Protein AF-A0A5N6XQM0-F1 (afdb_monomer)

Organism: NCBI:txid656916

Nearest PDB structures (foldseek):
  5wbv-assembly1_A  TM=8.945E-01  e=8.914E-06  Homo sapiens
  8t68-assembly1_A  TM=8.450E-01  e=5.596E-06  Homo sapiens
  8t9f-assembly1_K  TM=9.132E-01  e=2.262E-05  Homo sapiens
  8t9h-assembly1_K  TM=9.023E-01  e=4.546E-05  Homo sapiens
  4bup-assembly1_A  TM=8.937E-01  e=4.289E-05  Mus musculus

pLDDT: mean 79.36, std 18.35, range [30.22, 96.62]

Sequence (175 aa):
MPSSKARDSPSVERRDRLTLAKLASYDDVATDALVDRAYFWTNTRKNRTKYIPVRGVHEDDVARTLLHEVIVAKDSAQAEKQLLAMSGMKKYLAKLPNDREKEWFRRHLRKYIQMYLPDSPFEVTTTNRYTITEHEAAICARKFIKQGQEIKYLSGTLSKKNAVILSRSRSLCQP

Secondary structure (DSSP, 8-state):
-PPP---PPPPHHHHTS--HHHHHHHHHHHIIIIITTTT-SSPPPPSSTT----TT--HHHHHHHIIIIIIIS--HHHHHHHHHHSHHHHHHHHHSSSHHHHHHHHHHHHHHHHHTSTT-SEEEEEE-SS-SS-PEEEEEESS---TT---TT---EEETTEEE-S---------

Radius of gyration: 19.05 Å; Cα contacts (8 Å, |Δi|>4): 196; chains: 1; bounding box: 64×54×42 Å

Structure (mmCIF, N/CA/C/O backbone):
data_AF-A0A5N6XQM0-F1
#
_entry.id   AF-A0A5N6XQM0-F1
#
loop_
_atom_site.group_PDB
_atom_site.id
_atom_site.type_symbol
_atom_site.label_atom_id
_atom_site.label_alt_id
_atom_site.label_comp_id
_atom_site.label_asym_id
_atom_site.label_entity_id
_atom_site.label_seq_id
_atom_site.pdbx_PDB_ins_code
_atom_site.Cartn_x
_atom_site.Cartn_y
_atom_site.Cartn_z
_atom_site.occupancy
_atom_site.B_iso_or_equiv
_atom_site.auth_seq_id
_atom_site.auth_comp_id
_atom_site.auth_asym_id
_atom_site.auth_atom_id
_atom_site.pdbx_PDB_model_num
ATOM 1 N N . MET A 1 1 ? 44.899 37.227 -7.332 1.00 44.97 1 MET A N 1
ATOM 2 C CA . MET A 1 1 ? 43.650 36.679 -7.907 1.00 44.97 1 MET A CA 1
ATOM 3 C C . MET A 1 1 ? 43.358 35.341 -7.232 1.00 44.97 1 MET A C 1
ATOM 5 O O . MET A 1 1 ? 44.137 34.421 -7.456 1.00 44.97 1 MET A O 1
ATOM 9 N N . PRO A 1 2 ? 42.351 35.201 -6.352 1.00 41.28 2 PRO A N 1
ATOM 10 C CA . PRO A 1 2 ? 42.062 33.907 -5.745 1.00 41.28 2 PRO A CA 1
ATOM 11 C C . PRO A 1 2 ? 41.276 33.031 -6.731 1.00 41.28 2 PRO A C 1
ATOM 13 O O . PRO A 1 2 ? 40.253 33.440 -7.276 1.00 41.28 2 PRO A O 1
ATOM 16 N N . SER A 1 3 ? 41.812 31.835 -6.971 1.00 42.94 3 SER A N 1
ATOM 17 C CA . SER A 1 3 ? 41.293 30.812 -7.880 1.00 42.94 3 SER A CA 1
ATOM 18 C C . SER A 1 3 ? 39.883 30.363 -7.478 1.00 42.94 3 SER A C 1
ATOM 20 O O . SER A 1 3 ? 39.605 30.087 -6.308 1.00 42.94 3 SER A O 1
ATOM 22 N N . SER A 1 4 ? 38.980 30.310 -8.455 1.00 48.19 4 SER A N 1
ATOM 23 C CA . SER A 1 4 ? 37.582 29.915 -8.300 1.00 48.19 4 SER A CA 1
ATOM 24 C C . SER A 1 4 ? 37.465 28.461 -7.833 1.00 48.19 4 SER A C 1
ATOM 26 O O . SER A 1 4 ? 37.839 27.542 -8.562 1.00 48.19 4 SER A O 1
ATOM 28 N N . LYS A 1 5 ? 36.897 28.237 -6.640 1.00 45.12 5 LYS A N 1
ATOM 29 C CA . LYS A 1 5 ? 36.540 26.898 -6.148 1.00 45.12 5 LYS A CA 1
ATOM 30 C C . LYS A 1 5 ? 35.581 26.217 -7.130 1.00 45.12 5 LYS A C 1
ATOM 32 O O . LYS A 1 5 ? 34.445 26.663 -7.302 1.00 45.12 5 LYS A O 1
ATOM 37 N N . ALA A 1 6 ? 36.032 25.123 -7.740 1.00 50.06 6 ALA A N 1
ATOM 38 C CA . ALA A 1 6 ? 35.183 24.207 -8.487 1.00 50.06 6 ALA A CA 1
ATOM 39 C C . ALA A 1 6 ? 34.055 23.702 -7.572 1.00 50.06 6 ALA A C 1
ATOM 41 O O . ALA A 1 6 ? 34.292 23.287 -6.436 1.00 50.06 6 ALA A O 1
ATOM 42 N N . ARG A 1 7 ? 32.810 23.795 -8.049 1.00 49.44 7 ARG A N 1
ATOM 43 C CA . ARG A 1 7 ? 31.634 23.289 -7.338 1.00 49.44 7 ARG A CA 1
ATOM 44 C C . ARG A 1 7 ? 31.724 21.770 -7.284 1.00 49.44 7 ARG A C 1
ATOM 46 O O . ARG A 1 7 ? 31.574 21.103 -8.304 1.00 49.44 7 ARG A O 1
ATOM 53 N N . ASP A 1 8 ? 31.973 21.262 -6.088 1.00 46.94 8 ASP A N 1
ATOM 54 C CA . ASP A 1 8 ? 32.040 19.838 -5.799 1.00 46.94 8 ASP A CA 1
ATOM 55 C C . ASP A 1 8 ? 30.717 19.166 -6.200 1.00 46.94 8 ASP A C 1
ATOM 57 O O . ASP A 1 8 ? 29.626 19.569 -5.773 1.00 46.94 8 ASP A O 1
ATOM 61 N N . SER A 1 9 ? 30.800 18.181 -7.092 1.00 51.16 9 SER A N 1
ATOM 62 C CA . SER A 1 9 ? 29.630 17.428 -7.545 1.00 51.16 9 SER A CA 1
ATOM 63 C C . SER A 1 9 ? 29.071 16.641 -6.357 1.00 51.16 9 SER A C 1
ATOM 65 O O . SER A 1 9 ? 29.847 16.049 -5.609 1.00 51.16 9 SER A O 1
ATOM 67 N N . PRO A 1 10 ? 27.745 16.595 -6.129 1.00 44.81 10 PRO A N 1
ATOM 68 C CA . PRO A 1 10 ? 27.216 15.884 -4.973 1.00 44.81 10 PRO A CA 1
ATOM 69 C C . PRO A 1 10 ? 27.603 14.402 -5.053 1.00 44.81 10 PRO A C 1
ATOM 71 O O . PRO A 1 10 ? 27.337 13.747 -6.063 1.00 44.81 10 PRO A O 1
ATOM 74 N N . SER A 1 11 ? 28.216 13.901 -3.975 1.00 50.12 11 SER A N 1
ATOM 75 C CA . SER A 1 11 ? 28.640 12.508 -3.821 1.00 50.12 11 SER A CA 1
ATOM 76 C C . SER A 1 11 ? 27.513 11.529 -4.170 1.00 50.12 11 SER A C 1
ATOM 78 O O . SER A 1 11 ? 26.332 11.810 -3.941 1.00 50.12 11 SER A O 1
ATOM 80 N N . VAL A 1 12 ? 27.878 10.368 -4.721 1.00 52.91 12 VAL A N 1
ATOM 81 C CA . VAL A 1 12 ? 26.955 9.305 -5.168 1.00 52.91 12 VAL A CA 1
ATOM 82 C C . VAL A 1 12 ? 25.914 8.967 -4.089 1.00 52.91 12 VAL A C 1
ATOM 84 O O . VAL A 1 12 ? 24.730 8.845 -4.389 1.00 52.91 12 VAL A O 1
ATOM 87 N N . GLU A 1 13 ? 26.301 8.992 -2.813 1.00 49.50 13 GLU A N 1
ATOM 88 C CA . GLU A 1 13 ? 25.409 8.777 -1.665 1.00 49.50 13 GLU A CA 1
ATOM 89 C C . GLU A 1 13 ? 24.274 9.808 -1.512 1.00 49.50 13 GLU A C 1
ATOM 91 O O . GLU A 1 13 ? 23.204 9.485 -0.990 1.00 49.50 13 GLU A O 1
ATOM 96 N N . ARG A 1 14 ? 24.461 11.060 -1.960 1.00 49.44 14 ARG A N 1
ATOM 97 C CA . ARG A 1 14 ? 23.393 12.078 -1.936 1.00 49.44 14 ARG A CA 1
ATOM 98 C C . ARG A 1 14 ? 22.364 11.859 -3.042 1.00 49.44 14 ARG A C 1
ATOM 100 O O . ARG A 1 14 ? 21.207 12.229 -2.845 1.00 49.44 14 ARG A O 1
ATOM 107 N N . ARG A 1 15 ? 22.762 11.265 -4.174 1.00 51.53 15 ARG A N 1
ATOM 108 C CA . ARG A 1 15 ? 21.846 10.867 -5.264 1.00 51.53 15 ARG A CA 1
ATOM 109 C C . ARG A 1 15 ? 21.005 9.644 -4.885 1.00 51.53 15 ARG A C 1
ATOM 111 O O . ARG A 1 15 ? 19.888 9.490 -5.373 1.00 51.53 15 ARG A O 1
ATOM 118 N N . ASP A 1 16 ? 21.509 8.853 -3.946 1.00 57.16 16 ASP A N 1
ATOM 119 C CA . ASP A 1 16 ? 20.965 7.565 -3.519 1.00 57.16 16 ASP A CA 1
ATOM 120 C C . ASP A 1 16 ? 20.037 7.648 -2.292 1.00 57.16 16 ASP A C 1
ATOM 122 O O . ASP A 1 16 ? 19.821 6.676 -1.567 1.00 57.16 16 ASP A O 1
ATOM 126 N N . ARG A 1 17 ? 19.462 8.827 -2.031 1.00 67.56 17 ARG A N 1
ATOM 127 C CA . ARG A 1 17 ? 18.405 9.013 -1.026 1.00 67.56 17 ARG A CA 1
ATOM 128 C C . ARG A 1 17 ? 17.031 8.945 -1.683 1.00 67.56 17 ARG A C 1
ATOM 130 O O . ARG A 1 17 ? 16.846 9.445 -2.791 1.00 67.56 17 ARG A O 1
ATOM 137 N N . LEU A 1 18 ? 16.050 8.382 -0.972 1.00 74.31 18 LEU A N 1
ATOM 138 C CA . LEU A 1 18 ? 14.650 8.390 -1.397 1.00 74.31 18 LEU A CA 1
ATOM 139 C C . LEU A 1 18 ? 14.152 9.840 -1.504 1.00 74.31 18 LEU A C 1
ATOM 141 O O . LEU A 1 18 ? 13.846 10.497 -0.503 1.00 74.31 18 LEU A O 1
ATOM 145 N N . THR A 1 19 ? 14.120 10.354 -2.731 1.00 83.06 19 THR A N 1
ATOM 146 C CA . THR A 1 19 ? 13.648 11.706 -3.022 1.00 83.06 19 THR A CA 1
ATOM 147 C C . THR A 1 19 ? 12.125 11.760 -2.961 1.00 83.06 19 THR A C 1
ATOM 149 O O . THR A 1 19 ? 11.447 10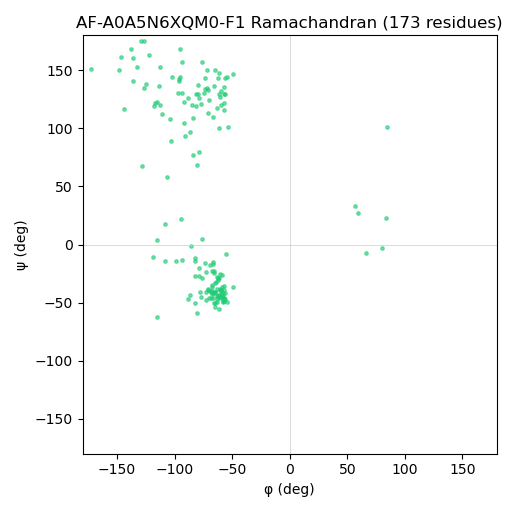.751 -3.157 1.00 83.06 19 THR A O 1
ATOM 152 N N . LEU A 1 20 ? 11.575 12.955 -2.735 1.00 81.25 20 LEU A N 1
ATOM 153 C CA . LEU A 1 20 ? 10.126 13.174 -2.732 1.00 81.25 20 LEU A CA 1
ATOM 154 C C . LEU A 1 20 ? 9.480 12.727 -4.052 1.00 81.25 20 LEU A C 1
ATOM 156 O O . LEU A 1 20 ? 8.447 12.076 -4.039 1.00 81.25 20 LEU A O 1
ATOM 160 N N . ALA A 1 21 ? 10.125 13.017 -5.185 1.00 83.50 21 AL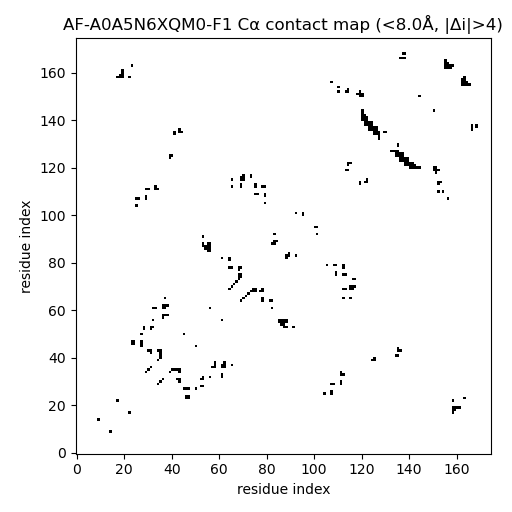A A N 1
ATOM 161 C CA . ALA A 1 21 ? 9.621 12.639 -6.503 1.00 83.50 21 ALA A CA 1
ATOM 162 C C . ALA A 1 21 ? 9.577 11.115 -6.722 1.00 83.50 21 ALA A C 1
ATOM 164 O O . ALA A 1 21 ? 8.688 10.623 -7.420 1.00 83.50 21 ALA A O 1
ATOM 165 N N . LYS A 1 22 ? 10.526 10.371 -6.132 1.00 86.06 22 LYS A N 1
ATOM 166 C CA . LYS A 1 22 ? 10.529 8.901 -6.154 1.00 86.06 22 LYS A CA 1
ATOM 167 C C . LYS A 1 22 ? 9.443 8.348 -5.239 1.00 86.06 22 LYS A C 1
ATOM 169 O O . LYS A 1 22 ? 8.654 7.531 -5.689 1.00 86.06 22 LYS A O 1
ATOM 174 N N . LEU A 1 23 ? 9.344 8.856 -4.008 1.00 86.94 23 LEU A N 1
ATOM 175 C CA . LEU A 1 23 ? 8.298 8.445 -3.071 1.00 86.94 23 LEU A CA 1
ATOM 176 C C . LEU A 1 23 ? 6.897 8.685 -3.648 1.00 86.94 23 LEU A C 1
ATOM 178 O O . LEU A 1 23 ? 6.113 7.751 -3.694 1.00 86.94 23 LEU A O 1
ATOM 182 N N . ALA A 1 24 ? 6.628 9.882 -4.174 1.00 86.62 24 ALA A N 1
ATOM 183 C CA . ALA A 1 24 ? 5.368 10.201 -4.844 1.00 86.62 24 ALA A CA 1
ATOM 184 C C . ALA A 1 24 ? 5.076 9.251 -6.017 1.00 86.62 24 ALA A C 1
ATOM 186 O O . ALA A 1 24 ? 3.949 8.819 -6.199 1.00 86.62 24 ALA A O 1
ATOM 187 N N . SER A 1 25 ? 6.100 8.874 -6.792 1.00 88.06 25 SER A N 1
ATOM 188 C CA . SER A 1 25 ? 5.928 7.894 -7.868 1.00 88.06 25 SER A CA 1
ATOM 189 C C . SER A 1 25 ? 5.543 6.510 -7.374 1.00 88.06 25 SER A C 1
ATOM 191 O O . SER A 1 25 ? 4.795 5.822 -8.058 1.00 88.06 25 SER A O 1
ATOM 193 N N . TYR A 1 26 ? 6.158 6.062 -6.282 1.00 90.62 26 TYR A N 1
ATOM 194 C CA . TYR A 1 26 ? 5.924 4.734 -5.726 1.00 90.62 26 TYR A CA 1
ATOM 195 C C . TYR A 1 26 ? 4.536 4.670 -5.099 1.00 90.62 26 TYR A C 1
ATOM 197 O O . TYR A 1 26 ? 3.852 3.666 -5.252 1.00 90.62 26 TYR A O 1
ATOM 205 N N . ASP A 1 27 ? 4.134 5.758 -4.450 1.00 89.69 27 ASP A N 1
ATOM 206 C CA . ASP A 1 27 ? 2.824 5.957 -3.840 1.00 89.69 27 ASP A CA 1
ATOM 207 C C . ASP A 1 27 ? 1.702 5.932 -4.888 1.00 89.69 27 ASP A C 1
ATOM 209 O O . ASP A 1 27 ? 0.765 5.146 -4.768 1.00 89.69 27 ASP A O 1
ATOM 213 N N . ASP A 1 28 ? 1.854 6.693 -5.979 1.00 89.44 28 ASP A N 1
ATOM 214 C CA . ASP A 1 28 ? 0.877 6.731 -7.076 1.00 89.44 28 ASP A CA 1
ATOM 215 C C . ASP A 1 28 ? 0.659 5.343 -7.699 1.00 89.44 28 ASP A C 1
ATOM 217 O O . ASP A 1 28 ? -0.474 4.951 -7.966 1.00 89.44 28 ASP A O 1
ATOM 221 N N . VAL A 1 29 ? 1.746 4.587 -7.895 1.00 90.94 29 VAL A N 1
ATOM 222 C CA . VAL A 1 29 ? 1.701 3.234 -8.470 1.00 90.94 29 VAL A CA 1
ATOM 223 C C . VAL A 1 29 ? 1.122 2.219 -7.492 1.00 90.94 29 VAL A C 1
ATOM 225 O O . VAL A 1 29 ? 0.352 1.355 -7.898 1.00 90.94 29 VAL A O 1
ATOM 228 N N . ALA A 1 30 ? 1.477 2.295 -6.209 1.00 91.12 30 ALA A N 1
ATOM 229 C CA . ALA A 1 30 ? 0.952 1.374 -5.207 1.00 91.12 30 ALA A CA 1
ATOM 230 C C . ALA A 1 30 ? -0.553 1.589 -4.982 1.00 91.12 30 ALA A C 1
ATOM 232 O O . ALA A 1 30 ? -1.304 0.619 -4.926 1.00 91.12 30 ALA A O 1
ATOM 233 N N . THR A 1 31 ? -0.999 2.845 -4.914 1.00 89.12 31 THR A N 1
ATOM 234 C CA . THR A 1 31 ? -2.423 3.188 -4.779 1.00 89.12 31 THR A CA 1
ATOM 235 C C . THR A 1 31 ? -3.226 2.818 -6.022 1.00 89.12 31 THR A C 1
ATOM 237 O O . THR A 1 31 ? -4.312 2.274 -5.885 1.00 89.12 31 THR A O 1
ATOM 240 N N . ASP A 1 32 ? -2.680 3.020 -7.223 1.00 88.50 32 ASP A N 1
ATOM 241 C CA . ASP A 1 32 ? -3.316 2.600 -8.482 1.00 88.50 32 ASP A CA 1
ATOM 242 C C . ASP A 1 32 ? -3.385 1.077 -8.637 1.00 88.50 32 ASP A C 1
ATOM 244 O O . ASP A 1 32 ? -4.344 0.564 -9.192 1.00 88.50 32 ASP A O 1
ATOM 248 N N . ALA A 1 33 ? -2.389 0.333 -8.153 1.00 87.25 33 ALA A N 1
ATOM 249 C CA . ALA A 1 33 ? -2.376 -1.125 -8.269 1.00 87.25 33 ALA A CA 1
ATOM 250 C C . ALA A 1 33 ? -3.210 -1.836 -7.193 1.00 87.25 33 ALA A C 1
ATOM 252 O O . ALA A 1 33 ? -3.643 -2.962 -7.421 1.00 87.25 33 ALA A O 1
ATOM 253 N N . LEU A 1 34 ? -3.387 -1.219 -6.021 1.00 87.19 34 LEU A N 1
ATOM 254 C CA . LEU A 1 34 ? -4.079 -1.827 -4.884 1.00 87.19 34 LEU A CA 1
ATOM 255 C C . LEU A 1 34 ? -5.354 -1.094 -4.522 1.00 87.19 34 LEU A C 1
ATOM 257 O O . LEU A 1 34 ? -6.415 -1.686 -4.606 1.00 87.19 34 LEU A O 1
ATOM 261 N N . VAL A 1 35 ? -5.262 0.172 -4.119 1.00 84.88 35 VAL A N 1
ATOM 262 C CA . VAL A 1 35 ? -6.420 0.891 -3.580 1.00 84.88 35 VAL A CA 1
ATOM 263 C C . VAL A 1 35 ? -7.478 1.064 -4.663 1.00 84.88 35 VAL A C 1
ATOM 265 O O . VAL A 1 35 ? -8.583 0.571 -4.494 1.00 84.88 35 VAL A O 1
ATOM 268 N N . ASP A 1 36 ? -7.115 1.623 -5.815 1.00 84.31 36 ASP A N 1
ATOM 269 C CA . ASP A 1 36 ? -8.042 1.894 -6.925 1.00 84.31 36 ASP A CA 1
ATOM 270 C C . ASP A 1 36 ? -8.597 0.611 -7.578 1.00 84.31 36 ASP A C 1
ATOM 272 O O . ASP A 1 36 ? -9.581 0.658 -8.307 1.00 84.31 36 ASP A O 1
ATOM 276 N N . ARG A 1 37 ? -7.962 -0.545 -7.340 1.00 79.94 37 ARG A N 1
ATOM 277 C CA . ARG A 1 37 ? -8.306 -1.847 -7.950 1.00 79.94 37 ARG A CA 1
ATOM 278 C C . ARG A 1 37 ? -8.802 -2.879 -6.942 1.00 79.94 37 ARG A C 1
ATOM 280 O O . ARG A 1 37 ? -9.037 -4.022 -7.310 1.00 79.94 37 ARG A O 1
ATOM 287 N N . ALA A 1 38 ? -8.947 -2.507 -5.677 1.00 73.50 38 ALA A N 1
ATOM 288 C CA . ALA A 1 38 ? -9.522 -3.353 -4.639 1.00 73.50 38 ALA A CA 1
ATOM 289 C C . ALA A 1 38 ? -10.927 -2.850 -4.294 1.00 73.50 38 ALA A C 1
ATOM 291 O O . ALA A 1 38 ? -11.193 -2.493 -3.146 1.00 73.50 38 ALA A O 1
ATOM 292 N N . TYR A 1 39 ? -11.806 -2.796 -5.303 1.00 62.88 39 TYR A N 1
ATOM 293 C CA . TYR A 1 39 ? -13.194 -2.331 -5.188 1.00 62.88 39 TYR A CA 1
ATOM 294 C C . TYR A 1 39 ? -13.352 -0.912 -4.623 1.00 62.88 39 TYR A C 1
ATOM 296 O O . TYR A 1 39 ? -14.324 -0.598 -3.933 1.00 62.88 39 TYR A O 1
ATOM 304 N N . PHE A 1 40 ? -12.400 -0.030 -4.915 1.00 60.22 40 PHE A N 1
ATOM 305 C CA . PHE A 1 40 ? -12.562 1.390 -4.644 1.00 60.22 40 PHE A CA 1
ATOM 306 C C . PHE A 1 40 ? -13.303 2.020 -5.831 1.00 60.22 40 PHE A C 1
ATOM 308 O O . PHE A 1 40 ? -12.855 1.939 -6.969 1.00 60.22 40 PHE A O 1
ATOM 315 N N . TRP A 1 41 ? -14.478 2.606 -5.576 1.00 62.50 41 TRP A N 1
ATOM 316 C CA . TRP A 1 41 ? -15.379 3.099 -6.633 1.00 62.50 41 TRP A CA 1
ATOM 317 C C . TRP A 1 41 ? -1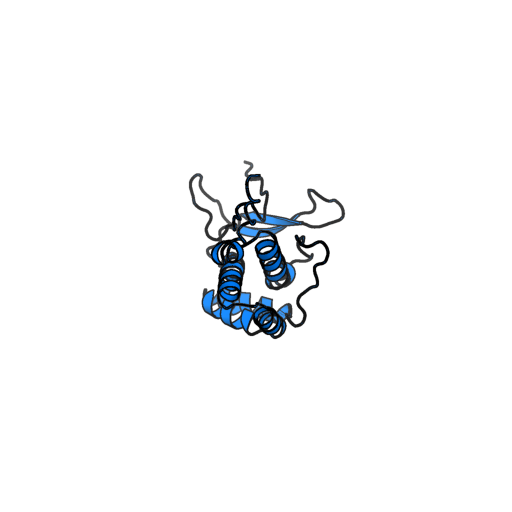4.805 4.289 -7.428 1.00 62.50 41 TRP A C 1
ATOM 319 O O . TRP A 1 41 ? -15.314 4.638 -8.492 1.00 62.50 41 TRP A O 1
ATOM 329 N N . THR A 1 42 ? -13.756 4.946 -6.924 1.00 64.75 42 THR A N 1
ATOM 330 C CA . THR A 1 42 ? -13.118 6.104 -7.569 1.00 64.75 42 THR A CA 1
ATOM 331 C C . THR A 1 42 ? -11.609 5.924 -7.682 1.00 64.75 42 THR A C 1
ATOM 333 O O . THR A 1 42 ? -11.066 4.943 -7.205 1.00 64.75 42 THR A O 1
ATOM 336 N N . ASN A 1 43 ? -10.904 6.847 -8.341 1.00 76.06 43 ASN A N 1
ATOM 337 C CA . ASN A 1 43 ? -9.441 6.837 -8.329 1.00 76.06 43 ASN A CA 1
ATOM 338 C C . ASN A 1 43 ? -8.932 7.749 -7.217 1.00 76.06 43 ASN A C 1
ATOM 340 O O . ASN A 1 43 ? -9.329 8.912 -7.121 1.00 76.06 43 ASN A O 1
ATOM 344 N N . THR A 1 44 ? -8.013 7.241 -6.405 1.00 79.06 44 THR A N 1
ATOM 345 C CA . THR A 1 44 ? -7.295 8.046 -5.421 1.00 79.06 44 THR A CA 1
ATOM 346 C C . THR A 1 44 ? -6.477 9.148 -6.089 1.00 79.06 44 THR A C 1
ATOM 348 O O . THR A 1 44 ? -5.936 9.000 -7.191 1.00 79.06 44 THR A O 1
ATOM 351 N N . ARG A 1 45 ? -6.354 10.280 -5.388 1.00 79.12 45 ARG A N 1
ATOM 352 C CA . ARG A 1 45 ? -5.549 11.416 -5.833 1.00 79.12 45 ARG A CA 1
ATOM 353 C C . ARG A 1 45 ? -4.106 10.977 -6.073 1.00 79.12 45 ARG A C 1
ATOM 355 O O . ARG A 1 45 ? -3.468 10.416 -5.188 1.00 79.12 45 ARG A O 1
ATOM 362 N N . LYS A 1 46 ? -3.578 11.326 -7.245 1.00 83.31 46 LYS A N 1
ATOM 363 C CA . LYS A 1 46 ? -2.174 11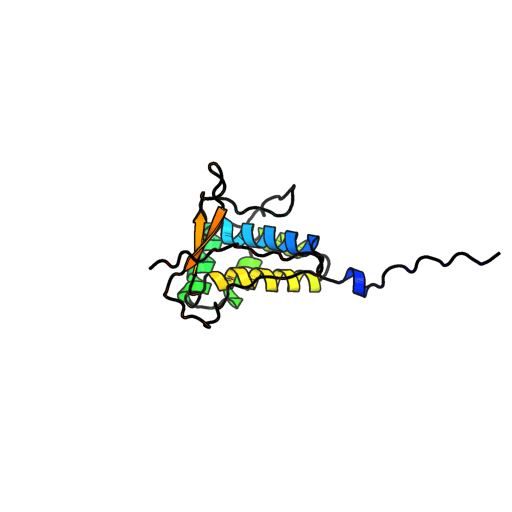.106 -7.602 1.00 83.31 46 LYS A CA 1
ATOM 364 C C . LYS A 1 46 ? -1.346 12.358 -7.336 1.00 83.31 46 LYS A C 1
ATOM 366 O O . LYS A 1 46 ? -1.784 13.484 -7.577 1.00 83.31 46 LYS A O 1
ATOM 371 N N . ASN A 1 47 ? -0.137 12.163 -6.831 1.00 78.88 47 ASN A N 1
ATOM 372 C CA . ASN A 1 47 ? 0.811 13.224 -6.520 1.00 78.88 47 ASN A CA 1
ATOM 373 C C . ASN A 1 47 ? 1.519 13.746 -7.775 1.00 78.88 47 ASN A C 1
ATOM 375 O O . ASN A 1 47 ? 1.940 14.906 -7.815 1.00 78.88 47 ASN A O 1
ATOM 379 N N . ARG A 1 48 ? 1.665 12.919 -8.815 1.00 76.81 48 ARG A N 1
ATOM 380 C CA . ARG A 1 48 ? 2.189 13.363 -10.110 1.00 76.81 48 ARG A CA 1
ATOM 381 C C . ARG A 1 48 ? 1.103 14.031 -10.946 1.00 76.81 48 ARG A C 1
ATOM 383 O O . ARG A 1 48 ? 0.077 13.434 -11.243 1.00 76.81 48 ARG A O 1
ATOM 390 N N . THR A 1 49 ? 1.406 15.222 -11.464 1.00 72.31 49 THR A N 1
ATOM 391 C CA . THR A 1 49 ? 0.523 15.980 -12.373 1.00 72.31 49 THR A CA 1
ATOM 392 C C . THR A 1 49 ? 0.178 15.225 -13.665 1.00 72.31 49 THR A C 1
ATOM 394 O O . THR A 1 49 ? -0.852 15.485 -14.272 1.00 72.31 49 THR A O 1
ATOM 397 N N . LYS A 1 50 ? 1.037 14.297 -14.107 1.00 75.19 50 LYS A N 1
ATOM 398 C CA . LYS A 1 50 ? 0.821 13.445 -15.289 1.00 75.19 50 LYS A CA 1
ATOM 399 C C . LYS A 1 50 ? 1.025 11.977 -14.919 1.00 75.19 50 LYS A C 1
ATOM 401 O O . LYS A 1 50 ? 2.017 11.366 -15.319 1.00 75.19 50 LYS A O 1
ATOM 406 N N . TYR A 1 51 ? 0.140 11.437 -14.086 1.00 80.81 51 TYR A N 1
ATOM 407 C CA . TYR A 1 51 ? 0.140 10.009 -13.783 1.00 80.81 51 TYR A CA 1
ATOM 408 C C . TYR A 1 51 ? -0.529 9.211 -14.911 1.00 80.81 51 TYR A C 1
ATOM 410 O O . TYR A 1 51 ? -1.559 9.620 -15.440 1.00 80.81 51 TYR A O 1
ATOM 418 N N . ILE A 1 52 ? 0.072 8.077 -15.282 1.00 78.88 52 ILE A N 1
ATOM 419 C CA . ILE A 1 52 ? -0.488 7.130 -16.253 1.00 78.88 52 ILE A CA 1
ATOM 420 C C . ILE A 1 52 ? -0.702 5.807 -15.512 1.00 78.88 52 ILE A C 1
ATOM 422 O O . ILE A 1 52 ? 0.296 5.241 -15.054 1.00 78.88 52 ILE A O 1
ATOM 426 N N . PRO A 1 53 ? -1.947 5.303 -15.426 1.00 80.94 53 PRO A N 1
ATOM 427 C CA . PRO A 1 53 ? -2.250 4.044 -14.758 1.00 80.94 53 PRO A CA 1
ATOM 428 C C . PR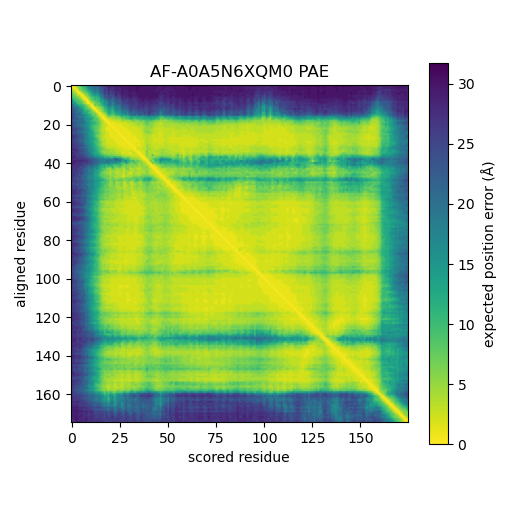O A 1 53 ? -1.439 2.863 -15.286 1.00 80.94 53 PRO A C 1
ATOM 430 O O . PRO A 1 53 ? -1.161 2.747 -16.490 1.00 80.94 53 PRO A O 1
ATOM 433 N N . VAL A 1 54 ? -1.078 1.954 -14.384 1.00 82.88 54 VAL A N 1
ATOM 434 C CA . VAL A 1 54 ? -0.337 0.744 -14.724 1.00 82.88 54 VAL A CA 1
ATOM 435 C C . VAL A 1 54 ? -1.252 -0.201 -15.495 1.00 82.88 54 VAL A C 1
ATOM 437 O O . VAL A 1 54 ? -2.211 -0.765 -14.977 1.00 82.88 54 VAL A O 1
ATOM 440 N N . ARG A 1 55 ? -0.932 -0.416 -16.773 1.00 84.38 55 ARG A N 1
ATOM 441 C CA . ARG A 1 55 ? -1.633 -1.401 -17.605 1.00 84.38 55 ARG A CA 1
ATOM 442 C C . ARG A 1 55 ? -1.232 -2.821 -17.215 1.00 84.38 55 ARG A C 1
ATOM 444 O O . ARG A 1 55 ? -0.053 -3.081 -16.981 1.00 84.38 55 ARG A O 1
ATOM 451 N N . GLY A 1 56 ? -2.183 -3.752 -17.261 1.00 84.38 56 GLY A N 1
ATOM 452 C CA . GLY A 1 56 ? -1.930 -5.173 -16.997 1.00 84.38 56 GLY A CA 1
ATOM 453 C C . GLY A 1 56 ? -1.944 -5.554 -15.514 1.00 84.38 56 GLY A C 1
ATOM 454 O O . GLY A 1 56 ? -1.317 -6.551 -15.144 1.00 84.38 56 GLY A O 1
ATOM 455 N N . VAL A 1 57 ? -2.617 -4.741 -14.694 1.00 87.00 57 VAL A N 1
ATOM 456 C CA . VAL A 1 57 ? -3.113 -5.079 -13.355 1.00 87.00 57 VAL A CA 1
ATOM 457 C C . VAL A 1 57 ? -4.638 -5.121 -13.468 1.00 87.00 57 VAL A C 1
ATOM 459 O O . VAL A 1 57 ? -5.250 -4.095 -13.773 1.00 87.00 57 VAL A O 1
ATOM 462 N N . HIS A 1 58 ? -5.233 -6.306 -13.328 1.00 87.31 58 HIS A N 1
ATOM 463 C CA . HIS A 1 58 ? -6.685 -6.483 -13.409 1.00 87.31 58 HIS A CA 1
ATOM 464 C C . HIS A 1 58 ? -7.293 -6.471 -12.011 1.00 87.31 58 HIS A C 1
ATOM 466 O O . HIS A 1 58 ? -6.708 -7.010 -11.075 1.00 87.31 58 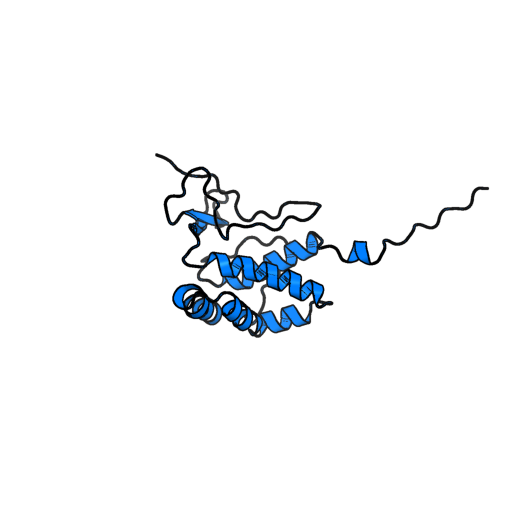HIS A O 1
ATOM 472 N N . GLU A 1 59 ? -8.473 -5.866 -11.897 1.00 87.50 59 GLU A N 1
ATOM 473 C CA . GLU A 1 59 ? -9.204 -5.720 -10.636 1.00 87.50 59 GLU A CA 1
ATOM 474 C C . GLU A 1 59 ? -9.492 -7.080 -9.990 1.00 87.50 59 GLU A C 1
ATOM 476 O O . GLU A 1 59 ? -9.116 -7.309 -8.843 1.00 87.50 59 GLU A O 1
ATOM 481 N N . ASP A 1 60 ? -10.021 -8.029 -10.766 1.00 88.00 60 ASP A N 1
ATOM 482 C CA . ASP A 1 60 ? -10.338 -9.380 -10.290 1.00 88.00 60 ASP A CA 1
ATOM 483 C C . ASP A 1 60 ? -9.115 -10.127 -9.748 1.00 88.00 60 ASP A C 1
ATOM 485 O O . ASP A 1 60 ? -9.207 -10.835 -8.743 1.00 88.00 60 ASP A O 1
ATOM 489 N N . ASP A 1 61 ? -7.955 -9.966 -10.392 1.00 91.19 61 ASP A N 1
ATOM 490 C CA . ASP A 1 61 ? -6.712 -10.611 -9.964 1.00 91.19 61 ASP A CA 1
ATOM 491 C C . ASP A 1 61 ? -6.230 -10.024 -8.627 1.00 91.19 61 ASP A C 1
ATOM 493 O O . ASP A 1 61 ? -5.791 -10.758 -7.735 1.00 91.19 61 ASP A O 1
ATOM 497 N N . VAL A 1 62 ? -6.331 -8.699 -8.468 1.00 92.12 62 VAL A N 1
ATOM 498 C CA . VAL A 1 62 ? -5.980 -7.994 -7.226 1.00 92.12 62 VAL A CA 1
ATOM 499 C C . VAL A 1 62 ? -6.933 -8.396 -6.106 1.00 92.12 62 VAL A C 1
ATOM 501 O O . VAL A 1 62 ? -6.476 -8.832 -5.049 1.00 92.12 62 VAL A O 1
ATOM 504 N N . ALA A 1 63 ? -8.241 -8.334 -6.352 1.00 91.38 63 ALA A N 1
ATOM 505 C CA . ALA A 1 63 ? -9.275 -8.742 -5.411 1.00 91.38 63 ALA A CA 1
ATOM 506 C C . ALA A 1 63 ? -9.094 -10.194 -4.952 1.00 91.38 63 ALA A C 1
ATOM 508 O O . ALA A 1 63 ? -9.110 -10.474 -3.752 1.00 91.38 63 ALA A O 1
ATOM 509 N N . ARG A 1 64 ? -8.854 -11.115 -5.894 1.00 93.38 64 ARG A N 1
ATOM 510 C CA . ARG A 1 64 ? -8.594 -12.530 -5.601 1.00 93.38 64 ARG A CA 1
ATOM 511 C C . ARG A 1 64 ? -7.353 -12.697 -4.731 1.00 93.38 64 ARG A C 1
ATOM 513 O O . ARG A 1 64 ? -7.401 -13.419 -3.738 1.00 93.38 64 ARG A O 1
ATOM 520 N N . THR A 1 65 ? -6.262 -12.013 -5.072 1.00 94.94 65 THR A N 1
ATOM 521 C CA . THR A 1 65 ? -5.015 -12.085 -4.298 1.00 94.94 65 THR A CA 1
ATOM 522 C C . THR A 1 65 ? -5.222 -11.561 -2.875 1.00 94.94 65 THR A C 1
ATOM 524 O O . THR A 1 65 ? -4.807 -12.205 -1.914 1.00 94.94 65 THR A O 1
ATOM 527 N N . LEU A 1 66 ? -5.907 -10.425 -2.711 1.00 93.69 66 LEU A N 1
ATOM 528 C CA . LEU A 1 66 ? -6.211 -9.866 -1.391 1.00 93.69 66 LEU A CA 1
ATOM 529 C C . LEU A 1 66 ? -7.109 -10.799 -0.569 1.00 93.69 66 LEU A C 1
ATOM 531 O O . LEU A 1 66 ? -6.823 -11.043 0.603 1.00 93.69 66 LEU A O 1
ATOM 535 N N . LEU A 1 67 ? -8.153 -11.366 -1.174 1.00 93.44 67 LEU A N 1
ATOM 536 C CA . LEU A 1 67 ? -9.058 -12.287 -0.493 1.00 93.44 67 LEU A CA 1
ATOM 537 C C . LEU A 1 67 ? -8.327 -13.543 -0.003 1.00 93.44 67 LEU A C 1
ATOM 539 O O . LEU A 1 67 ? -8.367 -13.855 1.187 1.00 93.44 67 LEU A O 1
ATOM 543 N N . HIS A 1 68 ? -7.652 -14.261 -0.901 1.00 96.00 68 HIS A N 1
ATOM 544 C CA . HIS A 1 68 ? -7.078 -15.564 -0.569 1.00 96.00 68 HIS A CA 1
ATOM 545 C C . HIS A 1 68 ? -5.787 -15.451 0.242 1.00 96.00 68 HIS A C 1
ATOM 547 O O . HIS A 1 68 ? -5.644 -16.135 1.253 1.00 96.00 68 HIS A O 1
ATOM 553 N N . GLU A 1 69 ? -4.869 -14.568 -0.149 1.00 96.62 69 GLU A N 1
ATOM 554 C CA . GLU A 1 69 ? -3.550 -14.500 0.482 1.00 96.62 69 GLU A CA 1
ATOM 555 C C . GLU A 1 69 ? -3.562 -13.602 1.725 1.00 96.62 69 GLU A C 1
ATOM 557 O O . GLU A 1 69 ? -3.024 -13.971 2.766 1.00 96.62 69 GLU A O 1
ATOM 562 N N . VAL A 1 70 ? -4.210 -12.433 1.670 1.00 95.06 70 VAL A N 1
ATOM 563 C CA . VAL A 1 70 ? -4.147 -11.454 2.773 1.00 95.06 70 VAL A CA 1
ATOM 564 C C . VAL A 1 70 ? -5.234 -11.689 3.818 1.00 95.06 70 VAL A C 1
ATOM 566 O O . VAL A 1 70 ? -4.944 -11.681 5.013 1.00 95.06 70 VAL A O 1
ATOM 569 N N . ILE A 1 71 ? -6.483 -11.889 3.400 1.00 93.62 71 ILE A N 1
ATOM 570 C CA . ILE A 1 71 ? -7.612 -11.997 4.334 1.00 93.62 71 ILE A CA 1
ATOM 571 C C . ILE A 1 71 ? -7.713 -13.416 4.903 1.00 93.62 71 ILE A C 1
ATOM 573 O O . ILE A 1 71 ? -7.785 -13.578 6.124 1.00 93.62 71 ILE A O 1
ATOM 577 N N . VAL A 1 72 ? -7.690 -14.435 4.037 1.00 95.44 72 VAL A N 1
ATOM 578 C CA . VAL A 1 72 ? -7.846 -15.842 4.439 1.00 95.44 72 VAL A CA 1
ATOM 579 C C . VAL A 1 72 ? -6.534 -16.418 4.978 1.00 95.44 72 VAL A C 1
ATOM 581 O O . VAL A 1 72 ? -6.490 -16.830 6.138 1.00 95.44 72 VAL A O 1
ATOM 584 N N . ALA A 1 73 ? -5.460 -16.422 4.180 1.00 95.88 73 ALA A N 1
ATOM 585 C CA . ALA A 1 73 ? -4.183 -17.022 4.579 1.00 95.88 73 ALA A CA 1
ATOM 586 C C . ALA A 1 73 ? -3.346 -16.139 5.522 1.00 95.88 73 ALA A C 1
ATOM 588 O O . ALA A 1 73 ? -2.488 -16.651 6.240 1.00 95.88 73 ALA A O 1
ATOM 589 N N . LYS A 1 74 ? -3.610 -14.823 5.561 1.00 95.94 74 LYS A N 1
ATOM 590 C CA . LYS A 1 74 ? -2.850 -13.829 6.346 1.00 95.94 74 LYS A CA 1
ATOM 591 C C . LYS A 1 74 ? -1.362 -13.770 5.974 1.00 95.94 74 LYS A C 1
ATOM 593 O O . LYS A 1 74 ? -0.532 -13.354 6.783 1.00 95.94 74 LYS A O 1
ATOM 598 N N . ASP A 1 75 ? -1.032 -14.120 4.734 1.00 95.06 75 ASP A N 1
ATOM 599 C CA . ASP A 1 75 ? 0.320 -14.107 4.190 1.00 95.06 75 ASP A CA 1
ATOM 600 C C . ASP A 1 75 ? 0.543 -12.892 3.276 1.00 95.06 75 ASP A C 1
ATOM 602 O O . ASP A 1 75 ? 0.368 -12.911 2.054 1.00 95.06 75 ASP A O 1
ATOM 606 N N . SER A 1 76 ? 0.986 -11.794 3.893 1.00 93.88 76 SER A N 1
ATOM 607 C CA . SER A 1 76 ? 1.335 -10.574 3.155 1.00 93.88 76 SER A CA 1
ATOM 608 C C . SER A 1 76 ? 2.547 -10.735 2.224 1.00 93.88 76 SER A C 1
ATOM 610 O O . SER A 1 76 ? 2.662 -9.989 1.251 1.00 93.88 76 SER A O 1
ATOM 612 N N . ALA A 1 77 ? 3.448 -11.687 2.495 1.00 94.62 77 ALA A N 1
ATOM 613 C CA . ALA A 1 77 ? 4.648 -11.896 1.688 1.00 94.62 77 ALA A CA 1
ATOM 614 C C . ALA A 1 77 ? 4.311 -12.650 0.396 1.00 94.62 77 ALA A C 1
ATOM 616 O O . ALA A 1 77 ? 4.789 -12.291 -0.685 1.00 94.62 77 ALA A O 1
ATOM 617 N N . GLN A 1 78 ? 3.440 -13.653 0.493 1.00 95.25 78 GLN A N 1
ATOM 618 C CA . GLN A 1 78 ? 2.924 -14.367 -0.666 1.00 95.25 78 GLN A CA 1
ATOM 619 C C . GLN A 1 78 ? 2.040 -13.464 -1.534 1.00 95.25 78 GLN A C 1
ATOM 621 O O . GLN A 1 78 ? 2.214 -13.444 -2.757 1.00 95.25 78 GLN A O 1
ATOM 626 N N . ALA A 1 79 ? 1.183 -12.639 -0.922 1.00 95.62 79 ALA A N 1
ATOM 627 C CA . ALA A 1 79 ? 0.408 -11.628 -1.641 1.00 95.62 79 ALA A CA 1
ATOM 628 C C . ALA A 1 79 ? 1.313 -10.659 -2.419 1.00 95.62 79 ALA A C 1
ATOM 630 O O . ALA A 1 79 ? 1.099 -10.418 -3.607 1.00 95.62 79 ALA A O 1
ATOM 631 N N . GLU A 1 80 ? 2.374 -10.148 -1.784 1.00 95.81 80 GLU A N 1
ATOM 632 C CA . GLU A 1 80 ? 3.362 -9.289 -2.445 1.00 95.81 80 GLU A CA 1
ATOM 633 C C . GLU A 1 80 ? 3.990 -9.990 -3.654 1.00 95.81 80 GLU A C 1
ATOM 635 O O . GLU A 1 80 ? 4.073 -9.405 -4.736 1.00 95.81 80 GLU A O 1
ATOM 640 N N . LYS A 1 81 ? 4.398 -11.254 -3.508 1.00 95.62 81 LYS A N 1
ATOM 641 C CA . LYS A 1 81 ? 4.992 -12.027 -4.603 1.00 95.62 81 LYS A CA 1
ATOM 642 C C . LYS A 1 81 ? 4.028 -12.182 -5.783 1.00 95.62 81 LYS A C 1
ATOM 644 O O . LYS A 1 81 ? 4.460 -12.017 -6.925 1.00 95.62 81 LYS A O 1
ATOM 649 N N . GLN A 1 82 ? 2.752 -12.471 -5.528 1.00 95.06 82 GLN A N 1
ATOM 650 C CA . GLN A 1 82 ? 1.736 -12.621 -6.575 1.00 95.06 82 GLN A CA 1
ATOM 651 C C . GLN A 1 82 ? 1.422 -11.291 -7.270 1.00 95.06 82 GLN A C 1
ATOM 653 O O . GLN A 1 82 ? 1.453 -11.222 -8.499 1.00 95.06 82 GLN A O 1
ATOM 658 N N . LEU A 1 83 ? 1.235 -10.213 -6.505 1.00 94.06 83 LEU A N 1
ATOM 659 C CA . LEU A 1 83 ? 0.999 -8.869 -7.044 1.00 94.06 83 LEU A CA 1
ATOM 660 C C . LEU A 1 83 ? 2.167 -8.404 -7.917 1.00 94.06 83 LEU A C 1
ATOM 662 O O . LEU A 1 83 ? 1.975 -7.939 -9.039 1.00 94.06 83 LEU A O 1
ATOM 666 N N . LEU A 1 84 ? 3.404 -8.595 -7.453 1.00 94.50 84 LEU A N 1
ATOM 667 C CA . LEU A 1 84 ? 4.598 -8.257 -8.229 1.00 94.50 84 LEU A CA 1
ATOM 668 C C . LEU A 1 84 ? 4.807 -9.167 -9.442 1.00 94.50 84 LEU A C 1
ATOM 670 O O . LEU A 1 84 ? 5.557 -8.797 -10.346 1.00 94.50 84 LEU A O 1
ATOM 674 N N . ALA A 1 85 ? 4.162 -10.336 -9.482 1.00 94.12 85 ALA A N 1
ATOM 675 C CA . ALA A 1 85 ? 4.204 -11.244 -10.618 1.00 94.12 85 ALA A CA 1
ATOM 676 C C . ALA A 1 85 ? 3.213 -10.876 -11.737 1.00 94.12 85 ALA A C 1
ATOM 678 O O . ALA A 1 85 ? 3.340 -11.416 -12.843 1.00 94.12 85 ALA A O 1
ATOM 679 N N . MET A 1 86 ? 2.282 -9.950 -11.492 1.00 93.75 86 MET A N 1
ATOM 680 C CA . MET A 1 86 ? 1.351 -9.452 -12.505 1.00 93.75 86 MET A CA 1
ATOM 681 C C . MET A 1 86 ? 2.085 -8.709 -13.622 1.00 93.75 86 MET A C 1
ATOM 683 O O . MET A 1 86 ? 3.137 -8.099 -13.415 1.00 93.75 86 MET A O 1
ATOM 687 N N . SER A 1 87 ? 1.528 -8.747 -14.834 1.00 91.75 87 SER A N 1
ATOM 688 C CA . SER A 1 87 ? 2.211 -8.232 -16.026 1.00 91.75 87 SER A CA 1
ATOM 689 C C . SER A 1 87 ? 2.562 -6.740 -15.920 1.00 91.75 87 SER A C 1
ATOM 691 O O . SER A 1 87 ? 3.669 -6.343 -16.297 1.00 91.75 87 SER A O 1
ATOM 693 N N . GLY A 1 88 ? 1.664 -5.922 -15.360 1.00 90.06 88 GLY A N 1
ATOM 694 C CA . GLY A 1 88 ? 1.891 -4.492 -15.151 1.00 90.06 88 GLY A CA 1
ATOM 695 C C . GLY A 1 88 ? 2.981 -4.205 -14.124 1.00 90.06 88 GLY A C 1
ATOM 696 O O . GLY A 1 88 ? 3.901 -3.427 -14.388 1.00 90.06 88 GLY A O 1
ATOM 697 N N . MET A 1 89 ? 2.940 -4.907 -12.992 1.00 92.31 89 MET A N 1
ATOM 698 C CA . MET A 1 89 ? 3.895 -4.738 -11.893 1.00 92.31 89 MET A CA 1
ATOM 699 C C . MET A 1 89 ? 5.292 -5.242 -12.259 1.00 92.31 89 MET A C 1
ATOM 701 O O . MET A 1 89 ? 6.279 -4.561 -11.981 1.00 92.31 89 MET A O 1
ATOM 705 N N . LYS A 1 90 ? 5.391 -6.370 -12.977 1.00 93.62 90 LYS A N 1
ATOM 706 C CA . LYS A 1 90 ? 6.657 -6.860 -13.548 1.00 93.62 90 LYS A CA 1
ATOM 707 C C . LYS A 1 90 ? 7.297 -5.821 -14.465 1.00 93.62 90 LYS A C 1
ATOM 709 O O . LYS A 1 90 ? 8.480 -5.516 -14.320 1.00 93.62 90 LYS A O 1
ATOM 714 N N . LYS A 1 91 ? 6.516 -5.244 -15.388 1.00 92.50 91 LYS A N 1
ATOM 715 C CA . LYS A 1 91 ? 6.993 -4.195 -16.306 1.00 92.50 91 LYS A CA 1
ATOM 716 C C . LYS A 1 91 ? 7.419 -2.937 -15.557 1.00 92.50 91 LYS A C 1
ATOM 718 O O . LYS A 1 91 ? 8.400 -2.312 -15.945 1.00 92.50 91 LYS A O 1
ATOM 723 N N . TYR A 1 92 ? 6.698 -2.559 -14.503 1.00 91.69 92 TYR A N 1
ATOM 724 C CA . TYR A 1 92 ? 7.063 -1.420 -13.669 1.00 91.69 92 TYR A CA 1
ATOM 725 C C . TYR A 1 92 ? 8.389 -1.652 -12.933 1.00 91.69 92 TYR A C 1
ATOM 727 O O . TYR A 1 92 ? 9.302 -0.838 -13.052 1.00 91.69 92 TYR A O 1
ATOM 735 N N . LEU A 1 93 ? 8.540 -2.796 -12.257 1.00 92.38 93 LEU A N 1
ATOM 736 C CA . LEU A 1 93 ? 9.778 -3.166 -11.568 1.00 92.38 93 LEU A CA 1
ATOM 737 C C . LEU A 1 93 ? 10.986 -3.232 -12.510 1.00 92.38 93 LEU A C 1
ATOM 739 O O . LEU A 1 93 ? 12.086 -2.854 -12.112 1.00 92.38 93 LEU A O 1
ATOM 743 N N . ALA A 1 94 ? 10.791 -3.692 -13.749 1.00 92.31 94 ALA A N 1
ATOM 744 C CA . ALA A 1 94 ? 11.846 -3.751 -14.759 1.00 92.31 94 ALA A CA 1
ATOM 745 C C . ALA A 1 94 ? 12.328 -2.363 -15.220 1.00 92.31 94 ALA A C 1
ATOM 747 O O . ALA A 1 94 ? 13.452 -2.238 -15.694 1.00 92.31 94 ALA A O 1
ATOM 748 N N . LYS A 1 95 ? 11.502 -1.318 -15.071 1.00 90.75 95 LYS A N 1
ATOM 749 C CA . LYS A 1 95 ? 11.877 0.072 -15.382 1.00 90.75 95 LYS A CA 1
ATOM 750 C C . LYS A 1 95 ? 12.659 0.750 -14.258 1.00 90.75 95 LYS A C 1
ATOM 752 O O . LYS A 1 95 ? 13.212 1.824 -14.484 1.00 90.75 95 LYS A O 1
ATOM 757 N N . LEU A 1 96 ? 12.673 0.176 -13.053 1.00 90.25 96 LEU A N 1
ATOM 758 C CA . LEU A 1 96 ? 13.438 0.735 -11.945 1.00 90.25 96 LEU A CA 1
ATOM 759 C C . LEU A 1 96 ? 14.936 0.458 -12.164 1.00 90.25 96 LEU A C 1
ATOM 761 O O . LEU A 1 96 ? 15.308 -0.690 -12.413 1.00 90.25 96 LEU A O 1
ATOM 765 N N . PRO A 1 97 ? 15.798 1.483 -12.049 1.00 87.69 97 PRO A N 1
ATOM 766 C CA . PRO A 1 97 ? 17.197 1.412 -12.458 1.00 87.69 97 PRO A CA 1
ATOM 767 C C . PRO A 1 97 ? 18.036 0.467 -11.587 1.00 87.69 97 PRO A C 1
ATOM 769 O O . PRO A 1 97 ? 18.905 -0.226 -12.104 1.00 87.69 97 PRO A O 1
ATOM 772 N N . ASN A 1 98 ? 17.767 0.408 -10.275 1.00 90.31 98 ASN A N 1
ATOM 773 C CA . ASN A 1 98 ? 18.622 -0.284 -9.306 1.00 90.31 98 ASN A CA 1
ATOM 774 C C . ASN A 1 98 ? 17.795 -1.187 -8.377 1.00 90.31 98 ASN A C 1
ATOM 776 O O . ASN A 1 98 ? 16.646 -0.876 -8.050 1.00 90.31 98 ASN A O 1
ATOM 780 N N . ASP A 1 99 ? 18.403 -2.253 -7.848 1.00 89.69 99 ASP A N 1
ATOM 781 C CA . ASP A 1 99 ? 17.730 -3.167 -6.907 1.00 89.69 99 ASP A CA 1
ATOM 782 C C . ASP A 1 99 ? 17.312 -2.486 -5.602 1.00 89.69 99 ASP A C 1
ATOM 784 O O . ASP A 1 99 ? 16.285 -2.823 -5.013 1.00 89.69 99 ASP A O 1
ATOM 788 N N . ARG A 1 100 ? 18.036 -1.439 -5.200 1.00 88.44 100 ARG A N 1
ATOM 789 C CA . ARG A 1 100 ? 17.666 -0.585 -4.068 1.00 88.44 100 ARG A CA 1
ATOM 790 C C . ARG A 1 100 ? 16.318 0.112 -4.272 1.00 88.44 100 ARG A C 1
ATOM 792 O O . ARG A 1 100 ? 15.537 0.221 -3.330 1.00 88.44 100 ARG A O 1
ATOM 799 N N . GLU A 1 101 ? 16.030 0.575 -5.489 1.00 89.31 101 GLU A N 1
ATOM 800 C CA . GLU A 1 101 ? 14.744 1.208 -5.803 1.00 89.31 101 GLU A CA 1
ATOM 801 C C . GLU A 1 101 ? 13.611 0.191 -5.832 1.00 89.31 101 GLU A C 1
ATOM 803 O O . GLU A 1 101 ? 12.534 0.467 -5.301 1.00 89.31 101 GLU A O 1
ATOM 808 N N . LYS A 1 102 ? 13.877 -1.005 -6.368 1.00 92.88 102 LYS A N 1
ATOM 809 C CA . LYS A 1 102 ? 12.932 -2.125 -6.313 1.00 92.88 102 LYS A CA 1
ATOM 810 C C . LYS A 1 102 ? 12.591 -2.473 -4.867 1.00 92.88 102 LYS A C 1
ATOM 812 O O . LYS A 1 102 ? 11.420 -2.625 -4.549 1.00 92.88 102 LYS A O 1
ATOM 817 N N . GLU A 1 103 ? 13.584 -2.536 -3.983 1.00 91.94 103 GLU A N 1
ATOM 818 C CA . GLU A 1 103 ? 13.379 -2.818 -2.559 1.00 91.94 103 GLU A CA 1
ATOM 819 C C . GLU A 1 103 ? 12.579 -1.715 -1.846 1.00 91.94 103 GLU A C 1
ATOM 821 O O . GLU A 1 103 ? 11.675 -2.003 -1.063 1.00 91.94 103 GLU A O 1
ATOM 826 N N . TRP A 1 104 ? 12.844 -0.439 -2.138 1.00 90.56 104 TRP A N 1
ATOM 827 C CA . TRP A 1 104 ? 12.028 0.650 -1.594 1.00 90.56 104 TRP A CA 1
ATOM 828 C C . TRP A 1 104 ? 10.578 0.582 -2.053 1.00 90.56 104 TRP A C 1
ATOM 830 O O . TRP A 1 104 ? 9.678 0.767 -1.234 1.00 90.56 104 TRP A O 1
ATOM 840 N N . PHE A 1 105 ? 10.355 0.301 -3.336 1.00 92.56 105 PHE A N 1
ATOM 841 C CA . PHE A 1 105 ? 9.014 0.123 -3.869 1.00 92.56 105 PHE A CA 1
ATOM 842 C C . PHE A 1 105 ? 8.312 -1.080 -3.228 1.00 92.56 105 PHE A C 1
ATOM 844 O O . PHE A 1 105 ? 7.194 -0.932 -2.749 1.00 92.56 105 PHE A O 1
ATOM 851 N N . ARG A 1 106 ? 8.984 -2.235 -3.127 1.00 94.12 106 ARG A N 1
ATOM 852 C CA . ARG A 1 106 ? 8.477 -3.445 -2.453 1.00 94.12 106 ARG A CA 1
ATOM 853 C C . ARG A 1 106 ? 8.040 -3.168 -1.023 1.00 94.12 106 ARG A C 1
ATOM 855 O O . ARG A 1 106 ? 6.910 -3.461 -0.644 1.00 94.12 106 ARG A O 1
ATOM 862 N N . ARG A 1 107 ? 8.900 -2.509 -0.244 1.00 91.31 107 ARG A N 1
ATOM 863 C CA . ARG A 1 107 ? 8.581 -2.106 1.130 1.00 91.31 107 ARG A CA 1
ATOM 864 C C . ARG A 1 107 ? 7.381 -1.173 1.196 1.00 91.31 107 ARG A C 1
ATOM 866 O O . ARG A 1 107 ? 6.599 -1.259 2.136 1.00 91.31 107 ARG A O 1
ATOM 873 N N . HIS A 1 108 ? 7.255 -0.266 0.233 1.00 90.94 108 HIS A N 1
ATOM 874 C CA . HIS A 1 108 ? 6.129 0.652 0.181 1.00 90.94 108 HIS A CA 1
ATOM 875 C C . HIS A 1 108 ? 4.829 -0.073 -0.178 1.00 90.94 108 HIS A C 1
ATOM 877 O O . HIS A 1 108 ? 3.844 0.088 0.533 1.00 90.94 108 HIS A O 1
ATOM 883 N N . LEU A 1 109 ? 4.858 -0.945 -1.187 1.00 93.06 109 LEU A N 1
ATOM 884 C CA . LEU A 1 109 ? 3.738 -1.796 -1.584 1.00 93.06 109 LEU A CA 1
ATOM 885 C C . LEU A 1 109 ? 3.273 -2.694 -0.431 1.00 93.06 109 LEU A C 1
ATOM 887 O O . LEU A 1 109 ? 2.078 -2.793 -0.170 1.00 93.06 109 LEU A O 1
ATOM 891 N N . ARG A 1 110 ? 4.210 -3.289 0.318 1.00 93.81 110 ARG A N 1
ATOM 892 C CA . ARG A 1 110 ? 3.896 -4.142 1.472 1.00 93.81 110 ARG A CA 1
ATOM 893 C C . ARG A 1 110 ? 3.063 -3.417 2.530 1.00 93.81 110 ARG A C 1
ATOM 895 O O . ARG A 1 110 ? 2.179 -4.036 3.110 1.00 93.81 110 ARG A O 1
ATOM 902 N N . LYS A 1 111 ? 3.291 -2.117 2.752 1.00 92.38 111 LYS A N 1
ATOM 903 C CA . LYS A 1 111 ? 2.464 -1.323 3.679 1.00 92.38 111 LYS A CA 1
ATOM 904 C C . LYS A 1 111 ? 1.002 -1.291 3.233 1.00 92.38 111 LYS A C 1
ATOM 906 O O . LYS A 1 111 ? 0.129 -1.515 4.060 1.00 92.38 111 LYS A O 1
ATOM 911 N N . TYR A 1 112 ? 0.748 -1.088 1.940 1.00 92.56 112 TYR A N 1
ATOM 912 C CA . TYR A 1 112 ? -0.607 -1.092 1.382 1.00 92.56 112 TYR A CA 1
ATOM 913 C C . TYR A 1 112 ? -1.275 -2.462 1.475 1.00 92.56 112 TYR A C 1
ATOM 915 O O . TYR A 1 112 ? -2.429 -2.549 1.873 1.00 92.56 112 TYR A O 1
ATOM 923 N N . ILE A 1 113 ? -0.542 -3.540 1.189 1.00 93.81 113 ILE A N 1
ATOM 924 C CA . ILE A 1 113 ? -1.049 -4.914 1.345 1.00 93.81 113 ILE A CA 1
ATOM 925 C C . ILE A 1 113 ? -1.476 -5.159 2.797 1.00 93.81 113 ILE A C 1
ATOM 927 O O . ILE A 1 113 ? -2.558 -5.677 3.060 1.00 93.81 113 ILE A O 1
ATOM 931 N N . GLN A 1 114 ? -0.643 -4.744 3.752 1.00 92.88 114 GLN A N 1
ATOM 932 C CA . GLN A 1 114 ? -0.896 -4.941 5.177 1.00 92.88 114 GLN A CA 1
ATOM 933 C C . GLN A 1 114 ? -2.117 -4.170 5.702 1.00 92.88 114 GLN A C 1
ATOM 935 O O . GLN A 1 114 ? -2.703 -4.599 6.693 1.00 92.88 114 GLN A O 1
ATOM 940 N N . MET A 1 115 ? -2.550 -3.090 5.040 1.00 92.38 115 MET A N 1
ATOM 941 C CA . MET A 1 115 ? -3.779 -2.374 5.416 1.00 92.38 115 MET A CA 1
ATOM 942 C C . MET A 1 115 ? -5.028 -3.261 5.306 1.00 92.38 115 MET A C 1
ATOM 944 O O . MET A 1 115 ? -5.973 -3.070 6.068 1.00 92.38 115 MET A O 1
ATOM 948 N N . TYR A 1 116 ? -5.013 -4.247 4.402 1.00 91.81 116 TYR A N 1
ATOM 949 C CA . TYR A 1 116 ? -6.117 -5.186 4.188 1.00 91.81 116 TYR A CA 1
ATOM 950 C C . TYR A 1 116 ? -6.085 -6.395 5.133 1.00 91.81 116 TYR A C 1
ATOM 952 O O . TYR A 1 116 ? -6.988 -7.231 5.086 1.00 91.81 116 TYR A O 1
ATOM 960 N N . LEU A 1 117 ? -5.083 -6.505 6.015 1.00 93.38 117 LEU A N 1
ATOM 961 C CA . LEU A 1 117 ? -5.051 -7.585 6.999 1.00 93.38 117 LEU A CA 1
ATOM 962 C C . LEU A 1 117 ? -6.256 -7.492 7.953 1.00 93.38 117 LEU A C 1
ATOM 964 O O . LEU A 1 117 ? -6.624 -6.394 8.385 1.00 93.38 117 LEU A O 1
ATOM 968 N N . PRO A 1 118 ? -6.835 -8.631 8.379 1.00 92.00 118 PRO A N 1
ATOM 969 C CA . PRO A 1 118 ? -7.948 -8.637 9.332 1.00 92.00 118 PRO A CA 1
ATOM 970 C C . PRO A 1 118 ? -7.618 -8.003 10.694 1.00 92.00 118 PRO A C 1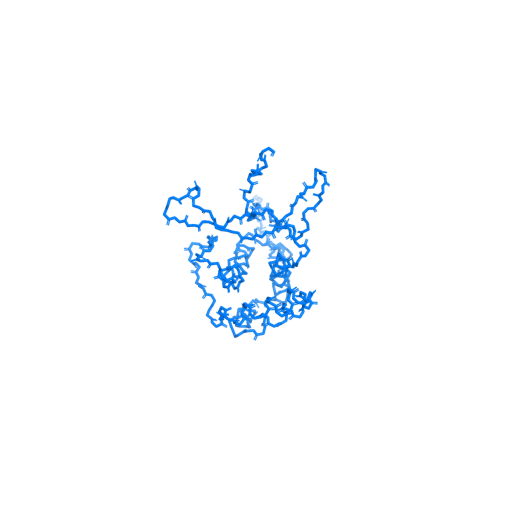
ATOM 972 O O . PRO A 1 118 ? -8.514 -7.509 11.372 1.00 92.00 118 PRO A O 1
ATOM 975 N N . ASP A 1 119 ? -6.342 -7.982 11.102 1.00 91.06 119 ASP A N 1
ATOM 976 C CA . ASP A 1 119 ? -5.912 -7.328 12.353 1.00 91.06 119 ASP A CA 1
ATOM 977 C C . ASP A 1 119 ? -5.912 -5.787 12.251 1.00 91.06 119 ASP A C 1
ATOM 979 O O . ASP A 1 119 ? -5.920 -5.093 13.272 1.00 91.06 119 ASP A O 1
ATOM 983 N N . SER A 1 120 ? -5.965 -5.232 11.032 1.00 91.62 120 SER A N 1
ATOM 984 C CA . SER A 1 120 ? -6.075 -3.788 10.824 1.00 91.62 120 SER A CA 1
ATOM 985 C C . SER A 1 120 ? -7.360 -3.255 11.480 1.00 91.62 120 SER A C 1
ATOM 987 O O . SER A 1 120 ? -8.463 -3.691 11.131 1.00 91.62 120 SER A O 1
ATOM 989 N N . PRO A 1 121 ? -7.276 -2.319 12.445 1.00 92.50 121 PRO A N 1
ATOM 990 C CA . PRO A 1 121 ? -8.446 -1.789 13.145 1.00 92.50 121 PRO A CA 1
ATOM 991 C C . PRO A 1 121 ? -9.247 -0.790 12.297 1.00 92.50 121 PRO A C 1
ATOM 993 O O . PRO A 1 121 ? -10.182 -0.182 12.812 1.00 92.50 121 PRO A O 1
ATOM 996 N N . PHE A 1 122 ? -8.878 -0.596 11.033 1.00 93.00 122 PHE A N 1
ATOM 997 C CA . PHE A 1 122 ? -9.484 0.360 10.122 1.00 93.00 122 PHE A CA 1
ATOM 998 C C . PHE A 1 122 ? -9.662 -0.242 8.726 1.00 93.00 122 PHE A C 1
ATOM 1000 O O . PHE A 1 122 ? -9.101 -1.290 8.405 1.00 93.00 122 PHE A O 1
ATOM 1007 N N . GLU A 1 123 ? -10.423 0.458 7.900 1.00 90.12 123 GLU A N 1
ATOM 1008 C CA . GLU A 1 123 ? -10.573 0.207 6.472 1.00 90.12 123 GLU A CA 1
ATOM 1009 C C . GLU A 1 123 ? -10.519 1.513 5.681 1.00 90.12 123 GLU A C 1
ATOM 1011 O O . GLU A 1 123 ? -10.688 2.606 6.233 1.00 90.12 123 GLU A O 1
ATOM 1016 N N . VAL A 1 124 ? -10.243 1.385 4.384 1.00 88.38 124 VAL A N 1
ATOM 1017 C CA . VAL A 1 124 ? -10.257 2.503 3.441 1.00 88.38 124 VAL A CA 1
ATOM 1018 C C . VAL A 1 124 ? -11.673 2.653 2.897 1.00 88.38 124 VAL A C 1
ATOM 1020 O O . VAL A 1 124 ? -12.239 1.699 2.374 1.00 88.38 124 VAL A O 1
ATOM 1023 N N . THR A 1 125 ? -12.234 3.850 3.015 1.00 85.75 125 THR A N 1
ATOM 1024 C CA . THR A 1 125 ? -13.579 4.207 2.547 1.00 85.75 125 THR A CA 1
ATOM 1025 C C . THR A 1 125 ? -13.516 5.436 1.647 1.00 85.75 125 THR A C 1
ATOM 1027 O O . THR A 1 125 ? -12.456 6.029 1.457 1.00 85.75 125 THR A O 1
ATOM 1030 N N . THR A 1 126 ? -14.643 5.835 1.064 1.00 83.06 126 THR A N 1
ATOM 1031 C CA . THR A 1 126 ? -14.751 7.061 0.261 1.00 83.06 126 THR A CA 1
ATOM 1032 C C . THR A 1 126 ? -15.428 8.180 1.046 1.00 83.06 126 THR A C 1
ATOM 1034 O O . THR A 1 126 ? -16.401 7.939 1.761 1.00 83.06 126 THR A O 1
ATOM 1037 N N . THR A 1 127 ? -14.999 9.425 0.850 1.00 82.31 127 THR A N 1
ATOM 1038 C CA . THR A 1 127 ? -15.686 10.620 1.352 1.00 82.31 127 THR A CA 1
ATOM 1039 C C . THR A 1 127 ? -15.748 11.707 0.281 1.00 82.31 127 THR A C 1
ATOM 1041 O O . THR A 1 127 ? -14.790 11.920 -0.448 1.00 82.31 127 THR A O 1
ATOM 1044 N N . ASN A 1 128 ? -16.867 12.421 0.194 1.00 81.50 128 ASN A N 1
ATOM 1045 C CA . ASN A 1 128 ? -17.042 13.620 -0.639 1.00 81.50 128 ASN A CA 1
ATOM 1046 C C . ASN A 1 128 ? -17.121 14.897 0.219 1.00 81.50 128 ASN A C 1
ATOM 1048 O O . ASN A 1 128 ? -17.598 15.940 -0.223 1.00 81.50 128 ASN A O 1
ATOM 1052 N N . ARG A 1 129 ? -16.679 14.825 1.485 1.00 81.88 129 ARG A N 1
ATOM 1053 C CA . ARG A 1 129 ? -16.828 15.920 2.456 1.00 81.88 129 ARG A CA 1
ATOM 1054 C C . ARG A 1 129 ? -16.088 17.196 2.044 1.00 81.88 129 ARG A C 1
ATOM 1056 O O . ARG A 1 129 ? -16.501 18.285 2.436 1.00 81.88 129 ARG A O 1
ATOM 1063 N N . TYR A 1 130 ? -14.984 17.063 1.314 1.00 78.50 130 TYR A N 1
ATOM 1064 C CA . TYR A 1 130 ? -14.088 18.175 0.985 1.00 78.50 130 TYR A CA 1
ATOM 1065 C C . TYR A 1 130 ? -14.152 18.593 -0.482 1.00 78.50 130 TYR A C 1
ATOM 1067 O O . TYR A 1 130 ? -13.677 19.672 -0.835 1.00 78.50 130 TYR A O 1
ATOM 1075 N N . THR A 1 131 ? -14.749 17.774 -1.345 1.00 70.56 131 THR A N 1
ATOM 1076 C CA . THR A 1 131 ? -14.938 18.083 -2.761 1.00 70.56 131 THR A CA 1
ATOM 1077 C C . THR A 1 131 ? -16.279 17.512 -3.19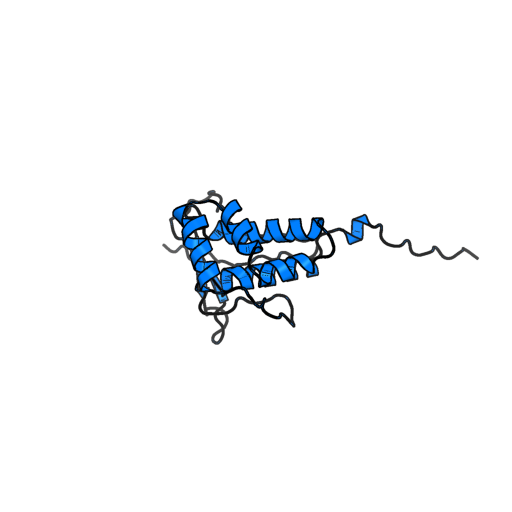2 1.00 70.56 131 THR A C 1
ATOM 1079 O O . THR A 1 131 ? -16.504 16.312 -3.126 1.00 70.56 131 THR A O 1
ATOM 1082 N N . ILE A 1 132 ? -17.198 18.389 -3.596 1.00 66.69 132 ILE A N 1
ATOM 1083 C CA . ILE A 1 132 ? -18.586 18.010 -3.907 1.00 66.69 132 ILE A CA 1
ATOM 1084 C C . ILE A 1 132 ? -18.638 17.052 -5.109 1.00 66.69 132 ILE A C 1
ATOM 1086 O O . ILE A 1 132 ? -19.499 16.181 -5.174 1.00 66.69 132 ILE A O 1
ATOM 1090 N N . THR A 1 133 ? -17.706 17.210 -6.048 1.00 67.19 133 THR A N 1
ATOM 1091 C CA . THR A 1 133 ? -17.667 16.488 -7.325 1.00 67.19 133 THR A CA 1
ATOM 1092 C C . THR A 1 133 ? -16.722 15.290 -7.337 1.00 67.19 133 THR A C 1
ATOM 1094 O O . THR A 1 133 ? -16.789 14.487 -8.262 1.00 67.19 133 THR A O 1
ATOM 1097 N N . GLU A 1 134 ? -15.833 15.163 -6.350 1.00 68.56 134 GLU A N 1
ATOM 1098 C CA . GLU A 1 134 ? -14.783 14.140 -6.326 1.00 68.56 134 GLU A CA 1
ATOM 1099 C C . GLU A 1 134 ? -14.840 13.359 -5.012 1.00 68.56 134 GLU A C 1
ATOM 1101 O O . GLU A 1 134 ? -14.955 13.941 -3.934 1.00 68.56 134 GLU A O 1
ATOM 1106 N N . HIS A 1 135 ? -14.744 12.031 -5.090 1.00 72.31 135 HIS A N 1
ATOM 1107 C CA . HIS A 1 135 ? -14.632 11.199 -3.896 1.00 72.31 135 HIS A CA 1
ATOM 1108 C C . HIS A 1 135 ? -13.162 10.973 -3.557 1.00 72.31 135 HIS A C 1
ATOM 1110 O O . HIS A 1 135 ? -12.400 10.420 -4.352 1.00 72.31 135 HIS A O 1
ATOM 1116 N N . GLU A 1 136 ? -12.794 11.359 -2.344 1.00 78.69 136 GLU A N 1
ATOM 1117 C CA . GLU A 1 136 ? -11.481 11.134 -1.761 1.00 78.69 136 GLU A CA 1
ATOM 1118 C C . GLU A 1 136 ? -11.466 9.845 -0.933 1.00 78.69 136 GLU A C 1
ATOM 1120 O O . GLU A 1 136 ? -12.495 9.394 -0.425 1.00 78.69 136 GLU A O 1
ATOM 1125 N N . ALA A 1 137 ? -10.280 9.267 -0.745 1.00 83.31 137 ALA A N 1
ATOM 1126 C CA . ALA A 1 137 ? -10.097 8.181 0.209 1.00 83.31 137 ALA A CA 1
ATOM 1127 C C . ALA A 1 137 ? -10.129 8.709 1.652 1.00 83.31 137 ALA A C 1
ATOM 1129 O O . ALA A 1 137 ? -9.454 9.681 2.002 1.00 83.31 137 ALA A O 1
ATOM 1130 N N . ALA A 1 138 ? -10.874 8.017 2.502 1.00 86.12 138 ALA A N 1
ATOM 1131 C CA . ALA A 1 138 ? -10.974 8.219 3.935 1.00 86.12 138 ALA A CA 1
ATOM 1132 C C . ALA A 1 138 ? -10.597 6.932 4.679 1.00 86.12 138 ALA A C 1
ATOM 1134 O O . ALA A 1 138 ? -10.535 5.850 4.102 1.00 86.12 138 ALA A O 1
ATOM 1135 N N . ILE A 1 139 ? -10.315 7.065 5.974 1.00 89.88 139 ILE A N 1
ATOM 1136 C CA . ILE A 1 139 ? -10.008 5.938 6.858 1.00 89.88 139 ILE A CA 1
ATOM 1137 C C . ILE A 1 139 ? -11.080 5.878 7.938 1.00 89.88 139 ILE A C 1
ATOM 1139 O O . ILE A 1 139 ? -11.243 6.842 8.691 1.00 89.88 139 ILE A O 1
ATOM 1143 N N . CYS A 1 140 ? -11.770 4.744 8.026 1.00 90.69 140 CYS A N 1
ATOM 1144 C CA . CYS A 1 140 ? -12.808 4.481 9.019 1.00 90.69 140 CYS A CA 1
ATOM 1145 C C . CYS A 1 140 ? -12.361 3.372 9.972 1.00 90.69 140 CYS A C 1
ATOM 1147 O O . CYS A 1 140 ? -11.808 2.361 9.544 1.00 90.69 140 CYS A O 1
ATOM 1149 N N . ALA A 1 141 ? -12.587 3.556 11.273 1.00 92.81 141 ALA A N 1
ATOM 1150 C CA . ALA A 1 141 ? -12.316 2.516 12.259 1.00 92.81 141 ALA A CA 1
ATOM 1151 C C . ALA A 1 141 ? -13.355 1.389 12.142 1.00 92.81 141 ALA A C 1
ATOM 1153 O O . ALA A 1 141 ? -14.552 1.653 12.077 1.00 92.81 141 ALA A O 1
ATOM 1154 N N . ARG A 1 142 ? -12.895 0.134 12.167 1.00 90.00 142 ARG A N 1
ATOM 1155 C CA . ARG A 1 142 ? -13.740 -1.076 12.171 1.00 90.00 142 ARG A CA 1
ATOM 1156 C C . ARG A 1 142 ? -14.030 -1.605 13.574 1.00 90.00 142 ARG A C 1
ATOM 1158 O O . ARG A 1 142 ? -14.862 -2.487 13.754 1.00 90.00 142 ARG A O 1
ATOM 1165 N N . LYS A 1 143 ? -13.292 -1.118 14.572 1.00 90.25 143 LYS A N 1
ATOM 1166 C CA . LYS A 1 143 ? -13.444 -1.479 15.983 1.00 90.25 143 LYS A CA 1
ATOM 1167 C C . LYS A 1 143 ? -13.114 -0.287 16.865 1.00 90.25 143 LYS A C 1
ATOM 1169 O O . LYS A 1 143 ? -12.434 0.641 16.434 1.00 90.25 143 LYS A O 1
ATOM 1174 N N . PHE A 1 144 ? -13.561 -0.341 18.113 1.00 92.31 144 PHE A N 1
ATOM 1175 C CA . PHE A 1 144 ? -13.173 0.641 19.115 1.00 92.31 144 PHE A CA 1
ATOM 1176 C C . PHE A 1 144 ? -11.653 0.603 19.345 1.00 92.31 144 PHE A C 1
ATOM 1178 O O . PHE A 1 144 ? -11.076 -0.467 19.558 1.00 92.31 144 PHE A O 1
ATOM 1185 N N . ILE A 1 145 ? -11.009 1.770 19.297 1.00 92.50 145 ILE A N 1
ATOM 1186 C CA . ILE A 1 145 ? -9.568 1.943 19.518 1.00 92.50 145 ILE A CA 1
ATOM 1187 C C . ILE A 1 145 ? -9.401 2.736 20.811 1.00 92.50 145 ILE A C 1
ATOM 1189 O O . ILE A 1 145 ? -9.892 3.859 20.922 1.00 92.50 145 ILE A O 1
ATOM 1193 N N . LYS A 1 146 ? -8.721 2.148 21.799 1.00 93.06 146 LYS A N 1
ATOM 1194 C CA . LYS A 1 146 ? -8.501 2.802 23.095 1.00 93.06 146 LYS A CA 1
ATOM 1195 C C . LYS A 1 146 ? -7.495 3.943 22.962 1.00 93.06 146 LYS A C 1
ATOM 1197 O O . LYS A 1 146 ? -6.566 3.882 22.158 1.00 93.06 146 LYS A O 1
ATOM 1202 N N . GLN A 1 147 ? -7.630 4.961 23.807 1.00 92.88 147 GLN A N 1
ATOM 1203 C CA . GLN A 1 147 ? -6.604 5.994 23.925 1.00 92.88 147 GLN A CA 1
ATOM 1204 C C . GLN A 1 147 ? -5.250 5.358 24.284 1.00 92.88 147 GLN A C 1
ATOM 1206 O O . GLN A 1 147 ? -5.178 4.475 25.136 1.00 92.88 147 GLN A O 1
ATOM 1211 N N . GLY A 1 148 ? -4.184 5.796 23.610 1.00 91.75 148 GLY A N 1
ATOM 1212 C CA . GLY A 1 148 ? -2.835 5.247 23.780 1.00 91.75 148 GLY A CA 1
ATOM 1213 C C . GLY A 1 148 ? -2.573 3.938 23.024 1.00 91.75 148 GLY A C 1
ATOM 1214 O O . GLY A 1 148 ? -1.443 3.461 23.036 1.00 91.75 148 GLY A O 1
ATOM 1215 N N . GLN A 1 149 ? -3.571 3.366 22.340 1.00 91.50 149 GLN A N 1
ATOM 1216 C CA . GLN A 1 149 ? -3.382 2.180 21.507 1.00 91.50 149 GLN A CA 1
ATOM 1217 C C . GLN A 1 149 ? -2.770 2.551 20.150 1.00 91.50 149 GLN A C 1
ATOM 1219 O O . GLN A 1 149 ? -3.286 3.409 19.434 1.00 91.50 149 GLN A O 1
ATOM 1224 N N . GLU A 1 150 ? -1.698 1.860 19.766 1.00 90.50 150 GLU A N 1
ATOM 1225 C CA . GLU A 1 150 ? -1.102 2.007 18.439 1.00 90.50 150 GLU A CA 1
ATOM 1226 C C . GLU A 1 150 ? -1.999 1.391 17.352 1.00 90.50 150 GLU A C 1
ATOM 1228 O O . GLU A 1 150 ? -2.479 0.257 17.466 1.00 90.50 150 GLU A O 1
ATOM 1233 N N . ILE A 1 151 ? -2.203 2.140 16.266 1.00 92.56 151 ILE A N 1
ATOM 1234 C CA . ILE A 1 151 ? -2.946 1.685 15.091 1.00 92.56 151 ILE A CA 1
ATOM 1235 C C . ILE A 1 151 ? -1.982 0.946 14.161 1.00 92.56 151 ILE A C 1
ATOM 1237 O O . ILE A 1 151 ? -1.276 1.554 13.355 1.00 92.56 151 ILE A O 1
ATOM 1241 N N . LYS A 1 152 ? -1.966 -0.386 14.260 1.00 90.75 152 LYS A N 1
ATOM 1242 C CA . LYS A 1 152 ? -1.162 -1.238 13.375 1.00 90.75 152 LYS A CA 1
ATOM 1243 C C . LYS A 1 152 ? -1.496 -0.975 11.907 1.00 90.75 152 LYS A C 1
ATOM 1245 O O . LYS A 1 152 ? -2.655 -0.777 11.561 1.00 90.75 152 LYS A O 1
ATOM 1250 N N . TYR A 1 153 ? -0.473 -1.026 11.056 1.00 90.75 153 TYR A N 1
ATOM 1251 C CA . TYR A 1 153 ? -0.557 -0.895 9.592 1.00 90.75 153 TYR A CA 1
ATOM 1252 C C . TYR A 1 153 ? -1.002 0.476 9.055 1.00 90.75 153 TYR A C 1
ATOM 1254 O O . TYR A 1 153 ? -0.851 0.724 7.859 1.00 90.75 153 TYR A O 1
ATOM 1262 N N . LEU A 1 154 ? -1.430 1.414 9.908 1.00 90.00 154 LEU A N 1
ATOM 1263 C CA . LEU A 1 154 ? -1.660 2.806 9.520 1.00 90.00 154 LEU A CA 1
ATOM 1264 C C . LEU A 1 154 ? -0.342 3.586 9.581 1.00 90.00 154 LEU A C 1
ATOM 1266 O O . LEU A 1 154 ? -0.067 4.310 10.535 1.00 90.00 154 LEU A O 1
ATOM 1270 N N . SER A 1 155 ? 0.511 3.402 8.573 1.00 87.31 155 SER A N 1
ATOM 1271 C CA . SER A 1 155 ? 1.845 4.012 8.548 1.00 87.31 155 SER A CA 1
ATOM 1272 C C . SER A 1 155 ? 2.093 4.848 7.295 1.00 87.31 155 SER A C 1
ATOM 1274 O O . SER A 1 155 ? 1.777 4.444 6.180 1.00 87.31 155 SER A O 1
ATOM 1276 N N . GLY A 1 156 ? 2.726 6.007 7.480 1.00 83.50 156 GLY A N 1
ATOM 1277 C CA . GLY A 1 156 ? 3.224 6.850 6.393 1.00 83.50 156 GLY A CA 1
ATOM 1278 C C . GLY A 1 156 ? 4.700 6.592 6.085 1.00 83.50 156 GLY A C 1
ATOM 1279 O O . GLY A 1 156 ? 5.424 5.940 6.844 1.00 83.50 156 GLY A O 1
ATOM 1280 N N . THR A 1 157 ? 5.181 7.123 4.962 1.00 82.31 157 THR A N 1
ATOM 1281 C CA . THR A 1 157 ? 6.621 7.229 4.687 1.00 82.31 157 THR A CA 1
ATOM 1282 C C . THR A 1 157 ? 6.987 8.706 4.622 1.00 82.31 157 THR A C 1
ATOM 1284 O O . THR A 1 157 ? 6.434 9.457 3.824 1.00 82.31 157 THR A O 1
ATOM 1287 N N . LEU A 1 158 ? 7.932 9.133 5.459 1.00 76.44 158 LEU A N 1
ATOM 1288 C CA . LEU A 1 158 ? 8.401 10.517 5.501 1.00 76.44 158 LEU A CA 1
ATOM 1289 C C . LEU A 1 158 ? 9.685 10.663 4.676 1.00 76.44 158 LEU A C 1
ATOM 1291 O O . LEU A 1 158 ? 10.635 9.899 4.851 1.00 76.44 158 LEU A O 1
ATOM 1295 N N . SER A 1 159 ? 9.732 11.663 3.791 1.00 73.69 159 SER A N 1
ATOM 1296 C CA . SER A 1 159 ? 10.958 12.084 3.101 1.00 73.69 159 SER A CA 1
ATOM 1297 C C . SER A 1 159 ? 11.360 13.484 3.571 1.00 73.69 159 SER A C 1
ATOM 1299 O O . SER A 1 159 ? 10.514 14.288 3.950 1.00 73.69 159 SER A O 1
ATOM 1301 N N . LYS A 1 160 ? 12.662 13.802 3.521 1.00 64.38 160 LYS A N 1
ATOM 1302 C CA . LYS A 1 160 ? 13.294 14.993 4.137 1.00 64.38 160 LYS A CA 1
ATOM 1303 C C . LYS A 1 160 ? 12.719 16.361 3.739 1.00 64.38 160 LYS A C 1
ATOM 1305 O O . LYS A 1 160 ? 13.148 17.361 4.300 1.00 64.38 160 LYS A O 1
ATOM 1310 N N . LYS A 1 161 ? 11.821 16.430 2.754 1.00 53.62 161 LYS A N 1
ATOM 1311 C CA . LYS A 1 161 ? 11.229 17.687 2.287 1.00 53.62 161 LYS A CA 1
ATOM 1312 C C . LYS A 1 161 ? 9.712 17.788 2.431 1.00 53.62 161 LYS A C 1
ATOM 1314 O O . LYS A 1 161 ? 9.243 18.889 2.220 1.00 53.62 161 LYS A O 1
ATOM 1319 N N . ASN A 1 162 ? 8.975 16.717 2.757 1.00 40.84 162 ASN A N 1
ATOM 1320 C CA . ASN A 1 162 ? 7.529 16.752 3.037 1.00 40.84 162 ASN A CA 1
ATOM 1321 C C . ASN A 1 162 ? 7.019 15.395 3.551 1.00 40.84 162 ASN A C 1
ATOM 1323 O O . ASN A 1 162 ? 7.535 14.337 3.178 1.00 40.84 162 ASN A O 1
ATOM 1327 N N . ALA A 1 163 ? 5.969 15.442 4.371 1.00 39.34 163 ALA A N 1
ATOM 1328 C CA . ALA A 1 163 ? 5.216 14.273 4.797 1.00 39.34 163 ALA A CA 1
ATOM 1329 C C . ALA A 1 163 ? 4.206 13.874 3.708 1.00 39.34 163 ALA A C 1
ATOM 1331 O O . ALA A 1 163 ? 3.328 14.666 3.376 1.00 39.34 163 ALA A O 1
ATOM 1332 N N . VAL A 1 164 ? 4.319 12.661 3.155 1.00 43.97 164 VAL A N 1
ATOM 1333 C CA . VAL A 1 164 ? 3.226 12.051 2.384 1.00 43.97 164 VAL A CA 1
ATOM 1334 C C . VAL A 1 164 ? 2.404 11.258 3.391 1.00 43.97 164 VAL A C 1
ATOM 1336 O O . VAL A 1 164 ? 2.763 10.147 3.779 1.00 43.97 164 VAL A O 1
ATOM 1339 N N . ILE A 1 165 ? 1.368 11.907 3.915 1.00 42.28 165 ILE A N 1
ATOM 1340 C CA . ILE A 1 165 ? 0.367 11.283 4.774 1.00 42.28 165 ILE A CA 1
ATOM 1341 C C . ILE A 1 165 ? -0.863 11.088 3.897 1.00 42.28 165 ILE A C 1
ATOM 1343 O O . ILE A 1 165 ? -1.538 12.059 3.557 1.00 42.28 165 ILE A O 1
ATOM 1347 N N . LEU A 1 166 ? -1.153 9.841 3.536 1.00 41.19 166 LEU A N 1
ATOM 1348 C CA . LEU A 1 166 ? -2.511 9.472 3.164 1.00 41.19 166 LEU A CA 1
ATOM 1349 C C . LEU A 1 166 ? -3.350 9.503 4.438 1.00 41.19 166 LEU A C 1
ATOM 1351 O O . LEU A 1 166 ? -3.023 8.841 5.420 1.00 41.19 166 LEU A O 1
ATOM 1355 N N . SER A 1 167 ? -4.420 10.288 4.396 1.00 38.56 167 SER A N 1
ATOM 1356 C CA . SER A 1 167 ? -5.381 10.574 5.465 1.00 38.56 167 SER A CA 1
ATOM 1357 C C . SER A 1 167 ? -4.990 11.686 6.453 1.00 38.56 167 SER A C 1
ATOM 1359 O O . SER A 1 167 ? -4.293 11.509 7.449 1.00 38.56 167 SER A O 1
ATOM 1361 N N . ARG A 1 168 ? -5.576 12.869 6.235 1.00 33.88 168 ARG A N 1
ATOM 1362 C CA . ARG A 1 168 ? -6.007 13.722 7.348 1.00 33.88 168 ARG A CA 1
ATOM 1363 C C . ARG A 1 168 ? -7.329 13.153 7.863 1.00 33.88 168 ARG A C 1
ATOM 1365 O O . ARG A 1 168 ? -8.389 13.649 7.503 1.00 33.88 168 ARG A O 1
ATOM 1372 N N . SER A 1 169 ? -7.279 12.098 8.673 1.00 34.31 169 SER A N 1
ATOM 1373 C CA . SER A 1 169 ? -8.477 11.647 9.385 1.00 34.31 169 SER A CA 1
ATOM 1374 C C . SER A 1 169 ? -8.626 12.478 10.662 1.00 34.31 169 SER A C 1
ATOM 1376 O O . SER A 1 169 ? -7.819 12.363 11.584 1.00 34.31 169 SER A O 1
ATOM 1378 N N . ARG A 1 170 ? -9.621 13.377 10.708 1.00 33.78 170 ARG A N 1
ATOM 1379 C CA . ARG A 1 170 ? -10.136 13.878 11.990 1.00 33.78 170 ARG A CA 1
ATOM 1380 C C . ARG A 1 170 ? -11.023 12.774 12.547 1.00 33.78 170 ARG A C 1
ATOM 1382 O O . ARG A 1 170 ? -12.003 12.404 11.909 1.00 33.78 170 ARG A O 1
ATOM 1389 N N . SER A 1 171 ? -10.675 12.285 13.730 1.00 36.50 171 SER A N 1
ATOM 1390 C CA . SER A 1 171 ? -11.491 11.384 14.532 1.00 36.50 171 SER A CA 1
ATOM 1391 C C . SER A 1 171 ? -12.887 11.977 14.736 1.00 36.50 171 SER A C 1
ATOM 1393 O O . 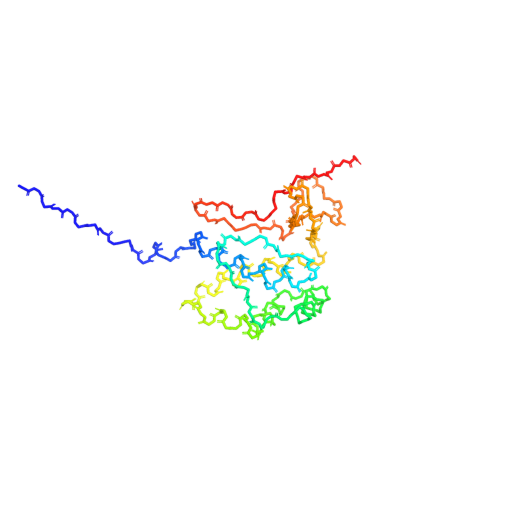SER A 1 171 ? -13.078 12.853 15.578 1.00 36.50 171 SER A O 1
ATOM 1395 N N . LEU A 1 172 ? -13.867 11.492 13.976 1.00 37.50 172 LEU A N 1
ATOM 1396 C CA . LEU A 1 172 ? -15.274 11.543 14.363 1.00 37.50 172 LEU A CA 1
ATOM 1397 C C . LEU A 1 172 ? -15.516 10.387 15.339 1.00 37.50 172 LEU A C 1
ATOM 1399 O O . LEU A 1 172 ? -16.163 9.401 15.014 1.00 37.50 172 LEU A O 1
ATOM 1403 N N . CYS A 1 173 ? -14.922 10.498 16.526 1.00 37.03 173 CYS A N 1
ATOM 1404 C CA . CYS A 1 173 ? -15.449 9.824 17.702 1.00 37.03 173 CYS A CA 1
ATOM 1405 C C . CYS A 1 173 ? -16.384 10.832 18.368 1.00 37.03 173 CYS A C 1
ATOM 1407 O O . CYS A 1 173 ? -15.917 11.807 18.953 1.00 37.03 173 CYS A O 1
ATOM 1409 N N . GLN A 1 174 ? -17.686 10.629 18.225 1.00 30.22 174 GLN A N 1
ATOM 1410 C CA . GLN A 1 174 ? -18.703 11.257 19.063 1.00 30.22 174 GLN A CA 1
ATOM 1411 C C . GLN A 1 174 ? -19.889 10.300 19.190 1.00 30.22 174 GLN A C 1
ATOM 1413 O O . GLN A 1 174 ? -20.253 9.690 18.183 1.00 30.22 174 GLN A O 1
ATOM 1418 N N . PRO A 1 175 ? -20.613 10.353 20.314 1.00 37.53 175 PRO A N 1
ATOM 1419 C CA . PRO A 1 175 ? -20.182 10.224 21.709 1.00 37.53 175 PRO A CA 1
ATOM 1420 C C . PRO A 1 175 ? -20.245 8.767 22.195 1.00 37.53 175 PRO A C 1
ATOM 1422 O O . PRO A 1 175 ? -20.997 7.966 21.598 1.00 37.53 175 PRO A O 1
#

Solvent-accessible surface area (backbone atoms only — not comparable to full-atom values): 10749 Å² total; per-residue (Å²): 133,86,80,81,80,77,82,77,72,81,54,70,72,72,73,71,51,80,42,62,73,55,52,39,52,46,49,40,51,40,40,55,61,42,51,39,26,53,84,38,96,50,68,64,88,60,74,52,96,82,72,76,83,72,62,60,64,54,43,67,60,42,41,49,40,45,48,52,27,22,51,69,67,60,34,57,67,59,32,49,54,54,55,49,64,31,64,20,43,40,56,51,55,70,67,45,92,45,71,68,55,46,50,53,42,50,58,54,41,48,45,61,56,42,39,61,26,78,84,30,52,41,46,83,43,77,39,47,88,89,35,91,90,46,59,40,72,36,71,44,72,76,53,93,77,60,89,92,60,82,66,62,62,74,73,71,63,79,34,100,86,54,78,54,63,86,61,90,67,78,82,85,80,77,134

Foldseek 3Di:
DDDDDDDDDPDPVVVPACDPVLQLVLVQQLCLLAVVLQPAPARADRPDPDDDRQPQRHSVQNNVLLVPQCEPVVHLPVSLVSSCVTPRNVVVLVPDDDVSSSVVSSVVSSLSSNCSHPVQQWDWDWDCPPPVPDIHIEIGGNDDDDPPHDGPSLDWDDDPPDTPHDDPDDDPPDD

Mean predicted aligned error: 9.96 Å

InterPro domains:
  IPR025783 Histone-lysine N-methyltransferase Set9, fungi [PS51567] (1-158)
  IPR039977 Histone-lysine N-methyltransferase Suv4-20/Set9 [PTHR12977] (7-159)
  IPR041938 Histone-lysine N-methyltransferase, N-terminal domain [G3DSA:1.10.10.1700] (13-117)